Protein AF-A0A953IIU3-F1 (afdb_monomer_lite)

Structure (mmCIF, N/CA/C/O backbone):
data_AF-A0A953IIU3-F1
#
_entry.id   AF-A0A953IIU3-F1
#
loop_
_atom_site.group_PDB
_atom_site.id
_atom_site.type_symbol
_atom_site.label_atom_id
_atom_site.label_alt_id
_atom_site.label_comp_id
_atom_site.label_asym_id
_atom_site.label_entity_id
_atom_site.label_seq_id
_atom_site.pdbx_PDB_ins_code
_atom_site.Cartn_x
_atom_site.Cartn_y
_atom_site.Cartn_z
_atom_site.occupancy
_atom_site.B_iso_or_equiv
_atom_site.auth_seq_id
_atom_site.auth_comp_id
_atom_site.auth_asym_id
_atom_site.auth_atom_id
_atom_site.pdbx_PDB_model_num
ATOM 1 N N . MET A 1 1 ? 25.770 -4.740 -70.486 1.00 47.31 1 MET A N 1
ATOM 2 C CA . MET A 1 1 ? 26.476 -4.289 -69.262 1.00 47.31 1 MET A CA 1
ATOM 3 C C . MET A 1 1 ? 26.706 -2.783 -69.346 1.00 47.31 1 MET A C 1
ATOM 5 O O . MET A 1 1 ? 27.639 -2.341 -70.006 1.00 47.31 1 MET A O 1
ATOM 9 N N . ARG A 1 2 ? 25.801 -1.976 -68.772 1.00 55.00 2 ARG A N 1
ATOM 10 C CA . ARG A 1 2 ? 25.916 -0.507 -68.773 1.00 55.00 2 ARG A CA 1
ATOM 11 C C . ARG A 1 2 ? 27.152 -0.115 -67.959 1.00 55.00 2 ARG A C 1
ATOM 13 O O . ARG A 1 2 ? 27.185 -0.329 -66.751 1.00 55.00 2 ARG A O 1
ATOM 20 N N . ARG A 1 3 ? 28.176 0.434 -68.616 1.00 59.84 3 ARG A N 1
ATOM 21 C CA . ARG A 1 3 ? 29.340 1.007 -67.932 1.00 59.84 3 ARG A CA 1
ATOM 22 C C . ARG A 1 3 ? 28.854 2.236 -67.168 1.00 59.84 3 ARG A C 1
ATOM 24 O O . ARG A 1 3 ? 28.627 3.281 -67.766 1.00 59.84 3 ARG A O 1
ATOM 31 N N . LEU A 1 4 ? 28.639 2.096 -65.861 1.00 64.50 4 LEU A N 1
ATOM 32 C CA . LEU A 1 4 ? 28.396 3.250 -65.000 1.00 64.50 4 LEU A CA 1
ATOM 33 C C . LEU A 1 4 ? 29.574 4.214 -65.151 1.00 64.50 4 LEU A C 1
ATOM 35 O O . LEU A 1 4 ? 30.731 3.798 -65.021 1.00 64.50 4 LEU A O 1
ATOM 39 N N . GLY A 1 5 ? 29.270 5.480 -65.442 1.00 75.62 5 GLY A N 1
ATOM 40 C CA . GLY A 1 5 ? 30.269 6.542 -65.464 1.00 75.62 5 GLY A CA 1
ATOM 41 C C . GLY A 1 5 ? 31.000 6.610 -64.122 1.00 75.6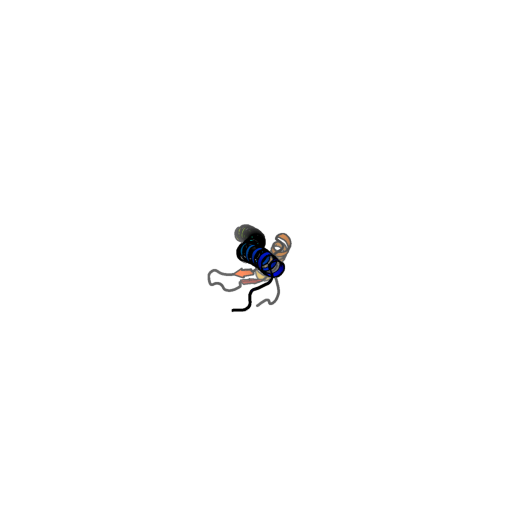2 5 GLY A C 1
ATOM 42 O O . GLY A 1 5 ? 30.423 6.293 -63.081 1.00 75.62 5 GLY A O 1
ATOM 43 N N . PHE A 1 6 ? 32.268 7.019 -64.141 1.00 76.81 6 PHE A N 1
ATOM 44 C CA . PHE A 1 6 ? 33.149 7.054 -62.966 1.00 76.81 6 PHE A CA 1
ATOM 45 C C . PHE A 1 6 ? 32.486 7.687 -61.725 1.00 76.81 6 PHE A C 1
ATOM 47 O O . PHE A 1 6 ? 32.530 7.118 -60.637 1.00 76.81 6 PHE A O 1
ATOM 54 N N . ARG A 1 7 ? 31.755 8.794 -61.919 1.00 81.19 7 ARG A N 1
ATOM 55 C CA . ARG A 1 7 ? 30.985 9.490 -60.871 1.00 81.19 7 ARG A CA 1
ATOM 56 C C . ARG A 1 7 ? 29.909 8.611 -60.221 1.00 81.19 7 ARG A C 1
ATOM 58 O O . ARG A 1 7 ? 29.766 8.619 -59.005 1.00 81.19 7 ARG A O 1
ATOM 65 N N . ALA A 1 8 ? 29.179 7.830 -61.017 1.00 84.94 8 ALA A N 1
ATOM 66 C CA . ALA A 1 8 ? 28.112 6.965 -60.522 1.00 84.94 8 ALA A CA 1
ATOM 67 C C . ALA A 1 8 ? 28.662 5.755 -59.752 1.00 84.94 8 ALA A C 1
ATOM 69 O O . ALA A 1 8 ? 28.055 5.323 -58.780 1.00 84.94 8 ALA A O 1
ATOM 70 N N . ARG A 1 9 ? 29.832 5.233 -60.142 1.00 85.19 9 ARG A N 1
ATOM 71 C CA . ARG A 1 9 ? 30.497 4.143 -59.411 1.00 85.19 9 ARG A CA 1
ATOM 72 C C . ARG A 1 9 ? 31.012 4.604 -58.043 1.00 85.19 9 ARG A C 1
ATOM 74 O O . ARG A 1 9 ? 30.875 3.866 -57.074 1.00 85.19 9 ARG A O 1
ATOM 81 N N . LEU A 1 10 ? 31.548 5.825 -57.970 1.00 88.25 10 LEU A N 1
ATOM 82 C CA . LEU A 1 10 ? 32.005 6.431 -56.716 1.00 88.25 10 LEU A CA 1
ATOM 83 C C . LEU A 1 10 ? 30.832 6.688 -55.753 1.00 88.25 10 LEU A C 1
ATOM 85 O O . LEU A 1 10 ? 30.895 6.301 -54.589 1.00 88.25 10 LEU A O 1
ATOM 89 N N . LEU A 1 11 ? 29.734 7.264 -56.261 1.00 92.50 11 LEU A N 1
ATOM 90 C CA . LEU A 1 11 ? 28.502 7.479 -55.493 1.00 92.50 11 LEU A CA 1
ATOM 91 C C . LEU A 1 11 ? 27.895 6.166 -54.988 1.00 92.50 11 LEU A C 1
ATOM 93 O O . LEU A 1 11 ? 27.507 6.087 -53.827 1.00 92.50 11 LEU A O 1
ATOM 97 N N . LEU A 1 12 ? 27.850 5.126 -55.828 1.00 91.38 12 LEU A N 1
ATOM 98 C CA . LEU A 1 12 ? 27.325 3.819 -55.432 1.00 91.38 12 LEU A CA 1
ATOM 99 C C . LEU A 1 12 ? 28.130 3.220 -54.269 1.00 91.38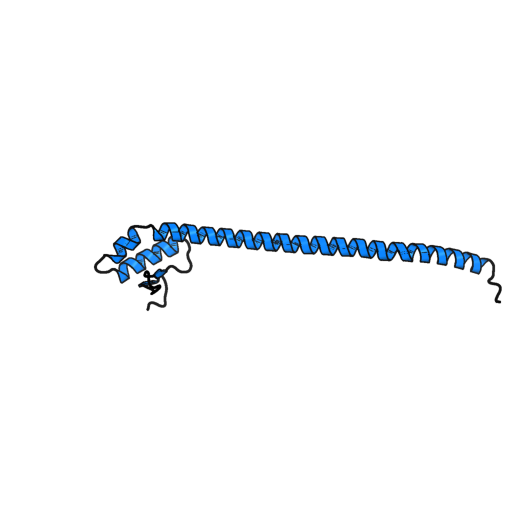 12 LEU A C 1
ATOM 101 O O . LEU A 1 12 ? 27.541 2.733 -53.310 1.00 91.38 12 LEU A O 1
ATOM 105 N N . GLY A 1 13 ? 29.464 3.294 -54.327 1.00 92.25 13 GLY A N 1
ATOM 106 C CA . GLY A 1 13 ? 30.326 2.814 -53.245 1.00 92.25 13 GLY A CA 1
ATOM 107 C C . GLY A 1 13 ? 30.069 3.544 -51.925 1.00 92.25 13 GLY A C 1
ATOM 108 O O . GLY A 1 13 ? 29.924 2.904 -50.887 1.00 92.25 13 GLY A O 1
ATOM 109 N N . PHE A 1 14 ? 29.933 4.872 -51.974 1.00 94.19 14 PHE A N 1
ATOM 110 C CA . PHE A 1 14 ? 29.622 5.678 -50.793 1.00 94.19 14 PHE A CA 1
ATOM 111 C C . PHE A 1 14 ? 28.259 5.322 -50.181 1.00 94.19 14 PHE A C 1
ATOM 113 O O . PHE A 1 14 ? 28.165 5.111 -48.973 1.00 94.19 14 PHE A O 1
ATOM 120 N N . VAL A 1 15 ? 27.218 5.188 -51.010 1.00 96.06 15 VAL A N 1
ATOM 121 C CA . VAL A 1 15 ? 25.871 4.805 -50.555 1.00 96.06 15 VAL A CA 1
ATOM 122 C C . VAL A 1 15 ? 25.874 3.419 -49.915 1.00 96.06 15 VAL A C 1
ATOM 124 O O . VAL A 1 15 ? 25.256 3.239 -48.871 1.00 96.06 15 VAL A O 1
ATOM 127 N N . VAL A 1 16 ? 26.601 2.453 -50.484 1.00 95.94 16 VAL A N 1
ATOM 128 C CA . VAL A 1 16 ? 26.707 1.101 -49.913 1.00 95.94 16 VAL A CA 1
ATOM 129 C C . VAL A 1 16 ? 27.326 1.137 -48.516 1.00 95.94 16 VAL A C 1
ATOM 131 O O . VAL A 1 16 ? 26.791 0.513 -47.603 1.00 95.94 16 VAL A O 1
ATOM 134 N N . VAL A 1 17 ? 28.407 1.896 -48.321 1.00 96.06 17 VAL A N 1
ATOM 135 C CA . VAL A 1 17 ? 29.034 2.047 -46.997 1.00 96.06 17 VAL A CA 1
ATOM 136 C C . VAL A 1 17 ? 28.067 2.693 -46.003 1.00 96.06 17 VAL A C 1
ATOM 138 O O . VAL A 1 17 ? 27.929 2.213 -44.880 1.00 96.06 17 VAL A O 1
ATOM 141 N N . LEU A 1 18 ? 27.342 3.731 -46.423 1.00 96.06 18 LEU A N 1
ATOM 142 C CA . LEU A 1 18 ? 26.319 4.380 -45.600 1.00 96.06 18 LEU A CA 1
ATOM 143 C C . LEU A 1 18 ? 25.199 3.417 -45.200 1.00 96.06 18 LEU A C 1
ATOM 145 O O . LEU A 1 18 ? 24.822 3.368 -44.032 1.00 96.06 18 LEU A O 1
ATOM 149 N N . CYS A 1 19 ? 24.701 2.621 -46.146 1.00 96.31 19 CYS A N 1
ATOM 150 C CA . CYS A 1 19 ? 23.693 1.603 -45.877 1.00 96.31 19 CYS A CA 1
ATOM 151 C C . CYS A 1 19 ? 24.207 0.535 -44.908 1.00 96.31 19 CYS A C 1
ATOM 153 O O . CYS A 1 19 ? 23.461 0.138 -44.019 1.00 96.31 19 CYS A O 1
ATOM 155 N N . LEU A 1 20 ? 25.465 0.100 -45.032 1.00 96.00 20 LEU A N 1
ATOM 156 C CA . LEU A 1 20 ? 26.062 -0.870 -44.108 1.00 96.00 20 LEU A CA 1
ATOM 157 C C . LEU A 1 20 ? 26.129 -0.322 -42.679 1.00 96.00 20 LEU A C 1
ATOM 159 O O . LEU A 1 20 ? 25.726 -1.007 -41.742 1.00 96.00 20 LEU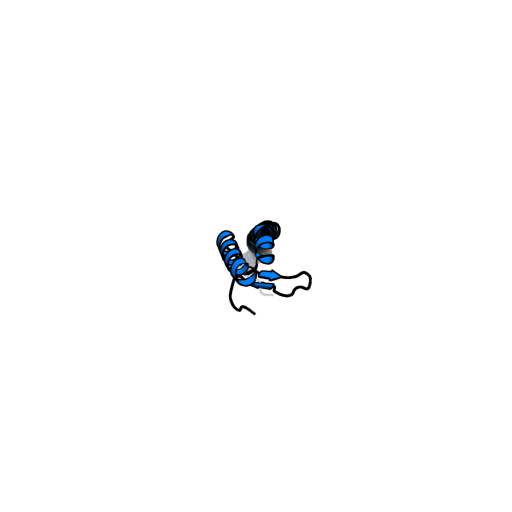 A O 1
ATOM 163 N N . ILE A 1 21 ? 26.571 0.927 -42.511 1.00 96.00 21 ILE A N 1
ATOM 164 C CA . ILE A 1 21 ? 26.634 1.573 -41.193 1.00 96.00 21 ILE A CA 1
ATOM 165 C C . ILE A 1 21 ? 25.224 1.760 -40.620 1.00 96.00 21 ILE A C 1
ATOM 167 O O . ILE A 1 21 ? 24.972 1.401 -39.469 1.00 96.00 21 ILE A O 1
ATOM 171 N N . ALA A 1 22 ? 24.284 2.269 -41.419 1.00 94.38 22 ALA A N 1
ATOM 172 C CA . ALA A 1 22 ? 22.904 2.490 -40.991 1.00 94.38 22 ALA A CA 1
ATOM 173 C C . ALA A 1 22 ? 22.196 1.178 -40.616 1.00 94.38 22 ALA A C 1
ATOM 175 O O . ALA A 1 22 ? 21.477 1.132 -39.618 1.00 94.38 22 ALA A O 1
ATOM 176 N N . SER A 1 23 ? 22.446 0.103 -41.368 1.00 94.88 23 SER A N 1
ATOM 177 C CA . SER A 1 23 ? 21.854 -1.215 -41.129 1.00 94.88 23 SER A CA 1
ATOM 178 C C . SER A 1 23 ? 22.236 -1.806 -39.776 1.00 94.88 23 SER A C 1
ATOM 180 O O . SER A 1 23 ? 21.489 -2.634 -39.269 1.00 94.88 23 SER A O 1
ATOM 182 N N . VAL A 1 24 ? 23.376 -1.421 -39.198 1.00 94.56 24 VAL A N 1
ATOM 183 C CA . VAL A 1 24 ? 23.800 -1.886 -37.869 1.00 94.56 24 VAL A CA 1
ATOM 184 C C . VAL A 1 24 ? 23.452 -0.854 -36.798 1.00 94.56 24 VAL A C 1
ATOM 186 O O . VAL A 1 24 ? 22.913 -1.204 -35.748 1.00 94.56 24 VAL A O 1
ATOM 189 N N . GLY A 1 25 ? 23.714 0.428 -37.063 1.00 94.06 25 GLY A N 1
ATOM 190 C CA . GLY A 1 25 ? 23.537 1.501 -36.085 1.00 94.06 25 GLY A CA 1
ATOM 191 C C . GLY A 1 25 ? 22.080 1.725 -35.682 1.00 94.06 25 GLY A C 1
ATOM 192 O O . GLY A 1 25 ? 21.785 1.830 -34.493 1.00 94.06 25 GLY A O 1
ATOM 193 N N . VAL A 1 26 ? 21.160 1.742 -36.652 1.00 93.75 26 VAL A N 1
ATOM 194 C CA . VAL A 1 26 ? 19.733 1.994 -36.398 1.00 93.75 26 VAL A CA 1
ATOM 195 C C . VAL A 1 26 ? 19.098 0.912 -35.516 1.00 93.75 26 VAL A C 1
ATOM 197 O O . VAL A 1 26 ? 18.555 1.274 -34.472 1.00 93.75 26 VAL A O 1
ATOM 200 N N . PRO A 1 27 ? 19.163 -0.394 -35.849 1.00 92.69 27 PRO A N 1
ATOM 201 C CA . PRO A 1 27 ? 18.532 -1.413 -35.013 1.00 92.69 27 PRO A CA 1
ATOM 202 C C . PRO A 1 27 ? 19.190 -1.528 -33.638 1.00 92.69 27 PRO A C 1
ATOM 204 O O . PRO A 1 27 ? 18.486 -1.733 -32.654 1.00 92.69 27 PRO A O 1
ATOM 207 N N . THR A 1 28 ? 20.510 -1.333 -33.544 1.00 90.94 28 THR A N 1
ATOM 208 C CA . THR A 1 28 ? 21.210 -1.347 -32.251 1.00 90.94 28 THR A CA 1
ATOM 209 C C . THR A 1 28 ? 20.725 -0.205 -31.362 1.00 90.94 28 THR A C 1
ATOM 211 O O . THR A 1 28 ? 20.326 -0.443 -30.225 1.00 90.94 28 THR A O 1
ATOM 214 N N . GLY A 1 29 ? 20.674 1.023 -31.889 1.00 88.56 29 GLY A N 1
ATOM 215 C CA . GLY A 1 29 ? 20.157 2.174 -31.148 1.00 88.56 29 GLY A CA 1
ATOM 216 C C . GLY A 1 29 ? 18.703 1.977 -30.713 1.00 88.56 29 GLY A C 1
ATOM 217 O O . GLY A 1 29 ? 18.369 2.205 -29.551 1.00 88.56 29 GLY A O 1
ATOM 218 N N . LEU A 1 30 ? 17.854 1.477 -31.616 1.00 88.38 30 LEU A N 1
ATOM 219 C CA . LEU A 1 30 ? 16.443 1.225 -31.321 1.00 88.38 30 LEU A CA 1
ATOM 220 C C . LEU A 1 30 ? 16.265 0.155 -30.233 1.00 88.38 30 LEU A C 1
ATOM 222 O O . LEU A 1 30 ? 15.458 0.333 -29.322 1.00 88.38 30 LEU A O 1
ATOM 226 N N . SER A 1 31 ? 17.048 -0.926 -30.296 1.00 85.69 31 SER A N 1
ATOM 227 C CA . SER A 1 31 ? 17.006 -2.011 -29.313 1.00 85.69 31 SER A CA 1
ATOM 228 C C . SER A 1 31 ? 17.418 -1.532 -27.921 1.00 85.69 31 SER A C 1
ATOM 230 O O . SER A 1 31 ? 16.724 -1.832 -26.955 1.00 85.69 31 SER A O 1
ATOM 232 N N . PHE A 1 32 ? 18.505 -0.760 -27.816 1.00 88.00 32 PHE A N 1
ATOM 233 C CA . PHE A 1 32 ? 18.999 -0.230 -26.538 1.00 88.00 32 PHE A CA 1
ATOM 234 C C . PHE A 1 32 ? 18.016 0.745 -25.882 1.00 88.00 32 PHE A C 1
ATOM 236 O O . PHE A 1 32 ? 17.815 0.713 -24.666 1.00 88.00 32 PHE A O 1
ATOM 243 N N . ILE A 1 33 ? 17.386 1.609 -26.680 1.00 87.31 33 ILE A N 1
ATOM 244 C CA . ILE A 1 33 ? 16.396 2.573 -26.184 1.00 87.31 33 ILE A CA 1
ATOM 245 C C . ILE A 1 33 ? 15.134 1.837 -25.732 1.00 87.31 33 ILE A C 1
ATOM 247 O O . ILE A 1 33 ? 14.611 2.112 -24.652 1.00 87.31 33 ILE A O 1
ATOM 251 N N . SER A 1 34 ? 14.667 0.868 -26.524 1.00 82.88 34 SER A N 1
ATOM 252 C CA . SER A 1 34 ? 13.452 0.116 -26.214 1.00 82.88 34 SER A CA 1
ATOM 253 C C . SER A 1 34 ? 13.587 -0.737 -24.954 1.00 82.88 34 SER A C 1
ATOM 255 O O . SER A 1 34 ? 12.627 -0.803 -24.187 1.00 82.88 34 SER A O 1
ATOM 257 N N . SER A 1 35 ? 14.729 -1.399 -24.734 1.00 82.88 35 SER A N 1
ATOM 258 C CA . SER A 1 35 ? 14.942 -2.196 -23.521 1.00 82.88 35 SER A CA 1
ATOM 259 C C . SER A 1 35 ? 15.019 -1.302 -22.288 1.00 82.88 35 SER A C 1
ATOM 261 O O . SER A 1 35 ? 14.295 -1.529 -21.329 1.00 82.88 35 SER A O 1
ATOM 263 N N . THR A 1 36 ? 15.796 -0.218 -22.359 1.00 87.75 36 THR A N 1
ATOM 264 C CA . THR A 1 36 ? 15.963 0.715 -21.234 1.00 87.75 36 THR A CA 1
ATOM 265 C C . THR A 1 36 ? 14.639 1.361 -20.828 1.00 87.75 36 THR A C 1
ATOM 267 O O . THR A 1 36 ? 14.325 1.42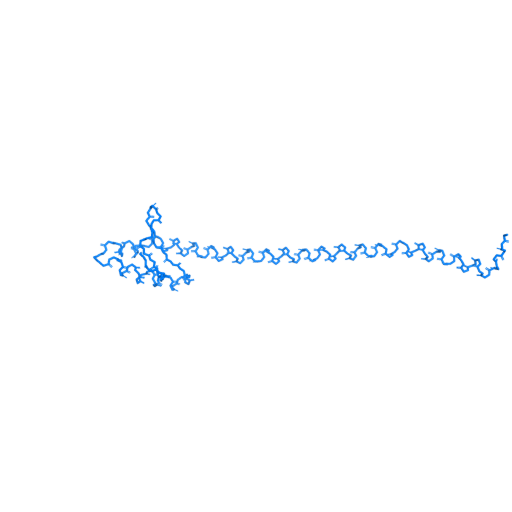7 -19.643 1.00 87.75 36 THR A O 1
ATOM 270 N N . LEU A 1 37 ? 13.833 1.810 -21.798 1.00 86.69 37 LEU A N 1
ATOM 271 C CA . LEU A 1 37 ? 12.518 2.396 -21.516 1.00 86.69 37 LEU A CA 1
ATOM 272 C C . LEU A 1 37 ? 11.563 1.386 -20.886 1.00 86.69 37 LEU A C 1
ATOM 274 O O . LEU A 1 37 ? 10.833 1.728 -19.957 1.00 86.69 37 LEU A O 1
ATOM 278 N N . ARG A 1 38 ? 11.560 0.147 -21.386 1.00 88.94 38 ARG A N 1
ATOM 279 C CA . ARG A 1 38 ? 10.723 -0.918 -20.837 1.00 88.94 38 ARG A CA 1
ATOM 280 C C . ARG A 1 38 ? 11.123 -1.249 -19.402 1.00 88.94 38 ARG A C 1
ATOM 282 O O . ARG A 1 38 ? 10.242 -1.362 -18.554 1.00 88.94 38 ARG A O 1
ATOM 289 N N . ASP A 1 39 ? 12.417 -1.392 -19.144 1.00 91.25 39 ASP A N 1
ATOM 290 C CA . ASP A 1 39 ? 12.935 -1.764 -17.828 1.00 91.25 39 ASP A CA 1
ATOM 291 C C . ASP A 1 39 ? 12.681 -0.652 -16.805 1.00 91.25 39 ASP A C 1
ATOM 293 O O . ASP A 1 39 ? 12.215 -0.924 -15.702 1.00 91.25 39 ASP A O 1
ATOM 297 N N . GLU A 1 40 ? 12.882 0.611 -17.189 1.00 93.12 40 GLU A N 1
ATOM 298 C CA . GLU A 1 40 ? 12.581 1.765 -16.336 1.00 93.12 40 GLU A CA 1
ATOM 299 C C . GLU A 1 40 ? 11.076 1.883 -16.042 1.00 93.12 40 GLU A C 1
ATOM 301 O O . GLU A 1 40 ? 10.681 2.111 -14.897 1.00 93.12 40 GLU A O 1
ATOM 306 N N . ALA A 1 41 ? 10.217 1.688 -17.049 1.00 93.44 41 ALA A N 1
ATOM 307 C CA . ALA A 1 41 ? 8.769 1.709 -16.857 1.00 93.44 41 ALA A CA 1
ATOM 308 C C . ALA A 1 41 ? 8.301 0.570 -15.939 1.00 93.44 41 ALA A C 1
ATOM 310 O O . ALA A 1 41 ? 7.508 0.804 -15.029 1.00 93.44 41 ALA A O 1
ATOM 311 N N . MET A 1 42 ? 8.820 -0.646 -16.139 1.00 93.25 42 MET A N 1
ATOM 312 C CA . MET A 1 42 ? 8.490 -1.795 -15.294 1.00 93.25 42 MET A CA 1
ATOM 313 C C . MET A 1 42 ? 8.952 -1.574 -13.853 1.00 93.25 42 MET A C 1
ATOM 315 O O . MET A 1 42 ? 8.191 -1.807 -12.918 1.00 93.25 42 MET A O 1
ATOM 319 N N . ARG A 1 43 ? 10.168 -1.052 -13.671 1.00 95.44 43 ARG A N 1
ATOM 320 C CA . ARG A 1 43 ? 10.723 -0.759 -12.349 1.00 95.44 43 ARG A CA 1
ATOM 321 C C . ARG A 1 43 ? 9.901 0.283 -11.596 1.00 95.44 43 ARG A C 1
ATOM 323 O O . ARG A 1 43 ? 9.698 0.140 -10.396 1.00 95.44 43 ARG A O 1
ATOM 330 N N . ARG A 1 44 ? 9.400 1.314 -12.283 1.00 95.56 44 ARG A N 1
ATOM 331 C CA . ARG A 1 44 ? 8.487 2.301 -11.680 1.00 95.56 44 ARG A CA 1
ATOM 332 C C . ARG A 1 44 ? 7.190 1.659 -11.210 1.00 95.56 44 ARG A C 1
ATOM 334 O O . ARG A 1 44 ? 6.792 1.886 -10.076 1.00 95.56 44 ARG A O 1
ATOM 341 N N . VAL A 1 45 ? 6.590 0.807 -12.039 1.00 96.44 45 VAL A N 1
ATOM 342 C CA . VAL A 1 45 ? 5.372 0.072 -11.669 1.00 96.44 45 VAL A CA 1
ATOM 343 C C . VAL A 1 45 ? 5.610 -0.825 -10.454 1.00 96.44 45 VAL A C 1
ATOM 345 O O . VAL A 1 45 ? 4.777 -0.866 -9.554 1.00 96.44 45 VAL A O 1
ATOM 348 N N . GLU A 1 46 ? 6.747 -1.518 -10.395 1.00 96.44 46 GLU A N 1
ATOM 349 C CA . GLU A 1 46 ? 7.108 -2.361 -9.253 1.00 96.44 46 GLU A CA 1
ATOM 350 C C . GLU A 1 46 ? 7.282 -1.544 -7.964 1.00 96.44 46 GLU A C 1
ATOM 352 O O . GLU A 1 46 ? 6.774 -1.937 -6.914 1.00 96.44 46 GLU A O 1
ATOM 357 N N . ILE A 1 47 ? 7.932 -0.379 -8.049 1.00 97.38 47 ILE A N 1
ATOM 358 C CA . ILE A 1 47 ? 8.076 0.550 -6.920 1.00 97.38 47 ILE A CA 1
ATOM 359 C C . ILE A 1 47 ? 6.705 1.050 -6.449 1.00 97.38 47 ILE A C 1
ATOM 361 O O . ILE A 1 47 ? 6.427 1.010 -5.250 1.00 97.38 47 ILE A O 1
ATOM 365 N N . ASP A 1 48 ? 5.841 1.476 -7.370 1.00 97.31 48 ASP A N 1
ATOM 366 C CA . ASP A 1 48 ? 4.516 2.008 -7.043 1.00 97.31 48 ASP A CA 1
ATOM 367 C C . ASP A 1 48 ? 3.618 0.933 -6.406 1.00 97.31 48 ASP A C 1
ATOM 369 O O . ASP A 1 48 ? 2.955 1.185 -5.398 1.00 97.31 48 ASP A O 1
ATOM 373 N N . LEU A 1 49 ? 3.640 -0.296 -6.937 1.00 97.62 49 LEU A N 1
ATOM 374 C CA . LEU A 1 49 ? 2.940 -1.444 -6.351 1.00 97.62 49 LEU A CA 1
ATOM 375 C C . LEU A 1 49 ? 3.489 -1.800 -4.968 1.00 97.62 49 LEU A C 1
ATOM 377 O O . LEU A 1 49 ? 2.712 -2.081 -4.056 1.00 97.62 49 LEU A O 1
ATOM 381 N N . GLY A 1 50 ? 4.812 -1.775 -4.801 1.00 97.75 50 GLY A N 1
ATOM 382 C CA . GLY A 1 50 ? 5.458 -2.011 -3.514 1.00 97.75 50 GLY A CA 1
ATOM 383 C C . GLY A 1 50 ? 5.048 -0.973 -2.470 1.00 97.75 50 GLY A C 1
ATOM 384 O O . GLY A 1 50 ? 4.707 -1.333 -1.344 1.00 97.75 50 GLY A O 1
ATOM 385 N N . ALA A 1 51 ? 5.002 0.304 -2.852 1.00 97.38 51 ALA A N 1
ATOM 386 C CA . ALA A 1 51 ? 4.547 1.384 -1.984 1.00 97.38 51 ALA A CA 1
ATOM 387 C C . ALA A 1 51 ? 3.064 1.234 -1.606 1.00 97.38 51 ALA A C 1
ATOM 389 O O . ALA A 1 51 ? 2.711 1.386 -0.435 1.00 97.38 51 ALA A O 1
ATOM 390 N N . ALA A 1 52 ? 2.204 0.881 -2.566 1.00 97.75 52 ALA A N 1
ATOM 391 C CA . ALA A 1 52 ? 0.789 0.624 -2.311 1.00 97.75 52 ALA A CA 1
ATOM 392 C C . ALA A 1 52 ? 0.586 -0.545 -1.332 1.00 97.75 52 ALA A C 1
ATOM 394 O O . ALA A 1 52 ? -0.201 -0.433 -0.391 1.00 97.75 52 ALA A O 1
ATOM 395 N N . TRP A 1 53 ? 1.333 -1.640 -1.507 1.00 97.94 53 TRP A N 1
ATOM 396 C CA . TRP A 1 53 ? 1.297 -2.779 -0.590 1.00 97.94 53 TRP A CA 1
ATOM 397 C C . TRP A 1 53 ? 1.800 -2.429 0.806 1.00 97.94 53 TRP A C 1
ATOM 399 O O . TRP A 1 53 ? 1.174 -2.826 1.785 1.00 97.94 53 TRP A O 1
ATOM 409 N N . ALA A 1 54 ? 2.884 -1.662 0.914 1.00 97.81 54 ALA A N 1
ATOM 410 C CA . ALA A 1 54 ? 3.403 -1.223 2.205 1.00 97.81 54 ALA A CA 1
ATOM 411 C C . ALA A 1 54 ? 2.388 -0.350 2.961 1.00 97.81 54 ALA A C 1
ATOM 413 O O . ALA A 1 54 ? 2.179 -0.547 4.157 1.00 97.81 54 ALA A O 1
ATOM 414 N N . ALA A 1 55 ? 1.716 0.574 2.266 1.00 97.81 55 ALA A N 1
ATOM 415 C CA . ALA A 1 55 ? 0.669 1.404 2.858 1.00 97.81 55 ALA A CA 1
ATOM 416 C C . ALA A 1 55 ? -0.538 0.568 3.318 1.00 97.81 55 ALA A C 1
ATOM 418 O O . ALA A 1 55 ? -1.047 0.770 4.420 1.00 97.81 55 ALA A O 1
ATOM 419 N N . PHE A 1 56 ? -0.967 -0.398 2.500 1.00 97.38 56 PHE A N 1
ATOM 420 C CA . PHE A 1 56 ? -2.037 -1.325 2.865 1.00 97.38 56 PHE A CA 1
ATOM 421 C C . PHE A 1 56 ? -1.680 -2.152 4.105 1.00 97.38 56 PHE A C 1
ATOM 423 O O . PHE A 1 56 ? -2.484 -2.269 5.027 1.00 97.38 56 PHE A O 1
ATOM 430 N N . GLU A 1 57 ? -0.475 -2.716 4.138 1.00 97.81 57 GLU A N 1
ATOM 431 C CA . GLU A 1 57 ? -0.039 -3.594 5.220 1.00 97.81 57 GLU A CA 1
ATOM 432 C C . GLU A 1 57 ? 0.106 -2.832 6.542 1.00 97.81 57 GLU A C 1
ATOM 434 O O . GLU A 1 57 ? -0.331 -3.324 7.582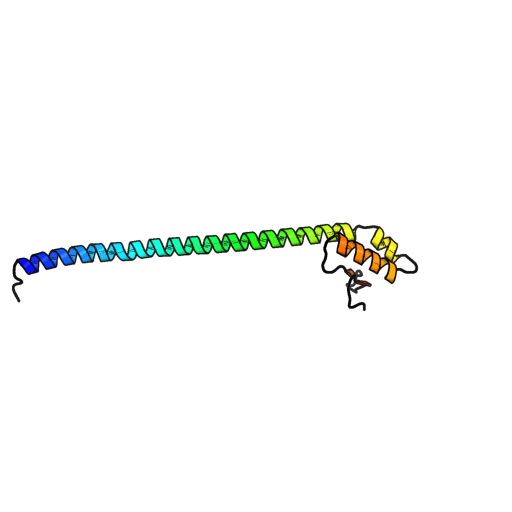 1.00 97.81 57 GLU A O 1
ATOM 439 N N . ALA A 1 58 ? 0.619 -1.598 6.490 1.00 96.88 58 ALA A N 1
ATOM 440 C CA . ALA A 1 58 ? 0.689 -0.713 7.648 1.00 96.88 58 ALA A CA 1
ATOM 441 C C . ALA A 1 58 ? -0.704 -0.412 8.225 1.00 96.88 58 ALA A C 1
ATOM 443 O O . ALA A 1 58 ? -0.904 -0.469 9.440 1.00 96.88 58 ALA A O 1
ATOM 444 N N . GLU A 1 59 ? -1.688 -0.140 7.365 1.00 95.00 59 GLU A N 1
ATOM 445 C CA . GLU A 1 59 ? -3.060 0.111 7.809 1.00 95.00 59 GLU A CA 1
ATOM 446 C C . GLU A 1 59 ? -3.717 -1.156 8.372 1.00 95.00 59 GLU A C 1
ATOM 448 O O . GLU A 1 59 ? -4.383 -1.120 9.411 1.00 95.00 59 GLU A O 1
ATOM 453 N N . ARG A 1 60 ? -3.469 -2.311 7.746 1.00 96.38 60 ARG A N 1
ATOM 454 C CA . ARG A 1 60 ? -3.926 -3.611 8.244 1.00 96.38 60 ARG A CA 1
ATOM 455 C C . ARG A 1 60 ? -3.373 -3.897 9.641 1.00 96.38 60 ARG A C 1
ATOM 457 O O . ARG A 1 60 ? -4.126 -4.304 10.527 1.00 96.38 60 ARG A O 1
ATOM 464 N N . GLU A 1 61 ? -2.080 -3.670 9.851 1.00 96.75 61 GLU A N 1
ATOM 465 C CA . GLU A 1 61 ? -1.416 -3.865 11.142 1.00 96.75 61 GLU A CA 1
ATOM 466 C C . GLU A 1 61 ? -1.937 -2.888 12.206 1.00 96.75 61 GLU A C 1
ATOM 468 O O . GLU A 1 61 ? -2.186 -3.292 13.348 1.00 96.75 61 GLU A O 1
ATOM 473 N N . ARG A 1 62 ? -2.198 -1.627 11.831 1.00 94.88 62 ARG A N 1
ATOM 474 C CA . ARG A 1 62 ? -2.828 -0.625 12.705 1.00 94.88 62 ARG A CA 1
ATOM 475 C C . ARG A 1 62 ? -4.188 -1.105 13.207 1.00 94.88 62 ARG A C 1
ATOM 477 O O . ARG A 1 62 ? -4.430 -1.118 14.417 1.00 94.88 62 ARG A O 1
ATOM 484 N N . VAL A 1 63 ? -5.059 -1.543 12.294 1.00 94.94 63 VAL A N 1
ATOM 485 C CA . VAL A 1 63 ? -6.397 -2.053 12.632 1.00 94.94 63 VAL A CA 1
ATOM 486 C C . VAL A 1 63 ? -6.303 -3.318 13.484 1.00 94.94 63 VAL A C 1
ATOM 488 O O . VAL A 1 63 ? -7.014 -3.436 14.483 1.00 94.94 63 VAL A O 1
ATOM 491 N N . GLN A 1 64 ? -5.405 -4.247 13.148 1.00 94.81 64 GLN A N 1
ATOM 492 C CA . GLN A 1 64 ? -5.208 -5.479 13.914 1.00 94.81 64 GLN A CA 1
ATOM 493 C C . GLN A 1 64 ? -4.723 -5.198 15.342 1.00 94.81 64 GLN A C 1
ATOM 495 O O . GLN A 1 64 ? -5.210 -5.808 16.296 1.00 94.81 64 GLN A O 1
ATOM 500 N N . THR A 1 65 ? -3.808 -4.244 15.504 1.00 93.25 65 THR A N 1
ATOM 501 C CA . THR A 1 65 ? -3.305 -3.817 16.814 1.00 93.25 65 THR A CA 1
ATOM 502 C C . THR A 1 65 ? -4.416 -3.180 17.642 1.00 93.25 65 THR A C 1
ATOM 504 O O . THR A 1 65 ? -4.619 -3.560 18.797 1.00 93.25 65 THR A O 1
ATOM 507 N N . ALA A 1 66 ? -5.194 -2.270 17.048 1.00 91.06 66 ALA A N 1
ATOM 508 C CA . ALA A 1 66 ? -6.345 -1.662 17.707 1.00 91.06 66 ALA A CA 1
ATOM 509 C C . ALA A 1 66 ? -7.375 -2.716 18.143 1.00 91.06 66 ALA A C 1
ATOM 511 O O . ALA A 1 66 ? -7.822 -2.709 19.289 1.00 91.06 66 ALA A O 1
ATOM 512 N N . LEU A 1 67 ? -7.704 -3.666 17.263 1.00 91.56 67 LEU A N 1
ATOM 513 C CA . LEU A 1 67 ? -8.630 -4.750 17.574 1.00 91.56 67 LEU A CA 1
ATOM 514 C C . LEU A 1 67 ? -8.100 -5.651 18.696 1.00 91.56 67 LEU A C 1
ATOM 516 O O . LEU A 1 67 ? -8.864 -6.023 19.584 1.00 91.56 67 LEU A O 1
ATOM 520 N N . SER A 1 68 ? -6.802 -5.966 18.695 1.00 90.69 68 SER A N 1
ATOM 521 C CA . SER A 1 68 ? -6.167 -6.756 19.755 1.00 90.69 68 SER A CA 1
ATOM 522 C C . SER A 1 68 ? -6.301 -6.070 21.118 1.00 90.69 68 SER A C 1
ATOM 524 O O . SER A 1 68 ? -6.755 -6.700 22.075 1.00 90.69 68 SER A O 1
ATOM 526 N N . LEU A 1 69 ? -6.020 -4.765 21.192 1.00 88.12 69 LEU A N 1
ATOM 527 C CA . LEU A 1 69 ? -6.187 -3.970 22.415 1.00 88.12 69 LEU A CA 1
ATOM 528 C C . LEU A 1 69 ? -7.646 -3.930 22.883 1.00 88.12 69 LEU A C 1
ATOM 530 O O . LEU A 1 69 ? -7.924 -4.100 24.069 1.00 88.12 69 LEU A O 1
ATOM 534 N N . VAL A 1 70 ? -8.584 -3.751 21.950 1.00 87.56 70 VAL A N 1
ATOM 535 C CA . VAL A 1 70 ? -10.022 -3.744 22.242 1.00 87.56 70 VAL A CA 1
ATOM 536 C C . VAL A 1 70 ? -10.492 -5.105 22.762 1.00 87.56 70 VAL A C 1
ATOM 538 O O . VAL A 1 70 ? -11.227 -5.161 23.744 1.00 87.56 70 VAL A O 1
ATOM 541 N N . SER A 1 71 ? -10.044 -6.204 22.149 1.00 85.62 71 SER A N 1
ATOM 542 C CA . SER A 1 71 ? -10.455 -7.566 22.517 1.00 85.62 71 SER A CA 1
ATOM 543 C C . SER A 1 71 ? -9.993 -7.993 23.916 1.00 85.62 71 SER A C 1
ATOM 545 O O . SER A 1 71 ? -10.654 -8.800 24.567 1.00 85.62 71 SER A O 1
ATOM 547 N N . GLN A 1 72 ? -8.882 -7.429 24.393 1.00 84.38 72 GLN A N 1
ATOM 548 C CA . GLN A 1 72 ? -8.334 -7.677 25.729 1.00 84.38 72 GLN A CA 1
ATOM 549 C C . GLN A 1 72 ? -8.967 -6.789 26.811 1.00 84.38 72 GLN A C 1
ATOM 551 O O . GLN A 1 72 ? -8.717 -6.985 27.999 1.00 84.38 72 GLN A O 1
ATOM 556 N N . GLY A 1 73 ? -9.780 -5.805 26.423 1.00 78.38 73 GLY A N 1
ATOM 557 C CA . GLY A 1 73 ? -10.369 -4.851 27.348 1.00 78.38 73 GLY A CA 1
ATOM 558 C C . GLY A 1 73 ? -11.448 -5.459 28.250 1.00 78.38 73 GLY A C 1
ATOM 559 O O . GLY A 1 73 ? -12.540 -5.793 27.792 1.00 78.38 73 GLY A O 1
ATOM 560 N N . GLU A 1 74 ? -11.196 -5.433 29.562 1.00 75.25 74 GLU A N 1
ATOM 561 C CA . GLU A 1 74 ? -12.208 -5.508 30.633 1.00 75.25 74 GLU A CA 1
ATOM 562 C C . GLU A 1 74 ? -13.518 -4.741 30.344 1.00 75.25 74 GLU A C 1
ATOM 564 O O . GLU A 1 74 ? -14.585 -5.310 30.568 1.00 75.25 74 GLU A O 1
ATOM 569 N N . PRO A 1 75 ? -13.520 -3.506 29.790 1.00 73.06 75 PRO A N 1
ATOM 570 C CA . PRO A 1 75 ? -14.765 -2.768 29.551 1.00 73.06 75 PRO A CA 1
ATOM 571 C C . PRO A 1 75 ? -15.774 -3.457 28.622 1.00 73.06 75 PRO A C 1
ATOM 573 O O . PRO A 1 75 ? -16.963 -3.173 28.747 1.00 73.06 75 PRO A O 1
ATOM 576 N N . ILE A 1 76 ? -15.348 -4.337 27.707 1.00 80.06 76 ILE A N 1
ATOM 577 C CA . ILE A 1 76 ? -16.288 -5.120 26.886 1.00 80.06 76 ILE A CA 1
ATOM 578 C C . ILE A 1 76 ? -16.886 -6.266 27.704 1.00 80.06 76 ILE A C 1
ATOM 580 O O . ILE A 1 76 ? -18.085 -6.513 27.606 1.00 80.06 76 ILE A O 1
ATOM 584 N N . ARG A 1 77 ? -16.081 -6.933 28.539 1.00 79.19 77 ARG A N 1
ATOM 585 C CA . ARG A 1 77 ? -16.551 -8.008 29.426 1.00 79.19 77 ARG A CA 1
ATOM 586 C C . ARG A 1 77 ? -17.538 -7.482 30.464 1.00 79.19 77 ARG A C 1
ATOM 588 O O . ARG A 1 77 ? -18.645 -7.993 30.558 1.00 79.19 77 ARG A O 1
ATOM 595 N N . ALA A 1 78 ? -17.197 -6.384 31.133 1.00 78.06 78 ALA A N 1
ATOM 596 C CA . ALA A 1 78 ? -18.078 -5.741 32.103 1.00 78.06 78 ALA A CA 1
ATOM 597 C C . ALA A 1 78 ? -19.412 -5.275 31.486 1.00 78.06 78 ALA A C 1
ATOM 599 O O . ALA A 1 78 ? -20.449 -5.337 32.141 1.00 78.06 78 ALA A O 1
ATOM 600 N N . ALA A 1 79 ? -19.404 -4.832 30.222 1.00 79.75 79 ALA A N 1
ATOM 601 C CA . ALA A 1 79 ? -20.625 -4.455 29.512 1.00 79.75 79 ALA A CA 1
ATOM 602 C C . ALA A 1 79 ? -21.489 -5.664 29.111 1.00 79.75 79 ALA A C 1
ATOM 604 O O . ALA A 1 79 ? -22.686 -5.497 28.917 1.00 79.75 79 ALA A O 1
ATOM 605 N N . LEU A 1 80 ? -20.919 -6.868 28.993 1.00 80.12 80 LEU A N 1
ATOM 606 C CA . LEU A 1 80 ? -21.673 -8.094 28.704 1.00 80.12 80 LEU A CA 1
ATOM 607 C C . LEU A 1 80 ? -22.391 -8.653 29.943 1.00 80.12 80 LEU A C 1
ATOM 609 O O . LEU A 1 80 ? -23.467 -9.228 29.797 1.00 80.12 80 LEU A O 1
ATOM 613 N N . ASP A 1 81 ? -21.834 -8.448 31.139 1.00 81.12 81 ASP A N 1
ATOM 614 C CA . ASP A 1 81 ? -22.367 -8.992 32.401 1.00 81.12 81 ASP A CA 1
ATOM 615 C C . ASP A 1 81 ? -23.420 -8.083 33.077 1.00 81.12 81 ASP A C 1
ATOM 617 O O . ASP A 1 81 ? -24.020 -8.448 34.091 1.00 81.12 81 ASP A O 1
ATOM 621 N N . GLY A 1 82 ? -23.653 -6.882 32.539 1.00 77.44 82 GLY A N 1
ATOM 622 C CA . GLY A 1 82 ? -24.569 -5.892 33.107 1.00 77.44 82 GLY A CA 1
ATOM 623 C C . GLY A 1 82 ? -26.058 -6.140 32.793 1.00 77.44 82 GLY A C 1
ATOM 624 O O . GLY A 1 82 ? -26.400 -6.721 31.764 1.00 77.44 82 GLY A O 1
ATOM 625 N N . PRO A 1 83 ? -26.990 -5.622 33.619 1.00 67.44 83 PRO A N 1
ATOM 626 C CA . PRO A 1 83 ? -28.436 -5.775 33.405 1.00 67.44 83 PRO A CA 1
ATOM 627 C C . PRO A 1 83 ? -28.960 -5.100 32.119 1.00 67.44 83 PRO A C 1
ATOM 629 O O . PRO A 1 83 ? -30.007 -5.497 31.616 1.00 67.44 83 PRO A O 1
ATOM 632 N N . ASN A 1 84 ? -28.223 -4.127 31.562 1.00 76.69 84 ASN A N 1
ATOM 633 C CA . ASN A 1 84 ? -28.516 -3.433 30.297 1.00 76.69 84 ASN A CA 1
ATOM 634 C C . ASN A 1 84 ? -27.474 -3.738 29.202 1.00 76.69 84 ASN A C 1
ATOM 636 O O . ASN A 1 84 ? -27.159 -2.875 28.377 1.00 76.69 84 ASN A O 1
ATOM 640 N N . ALA A 1 85 ? -26.951 -4.970 29.178 1.00 74.69 85 ALA A N 1
ATOM 641 C CA . ALA A 1 85 ? -25.789 -5.355 28.377 1.00 74.69 85 ALA A CA 1
ATOM 642 C C . ALA A 1 85 ? -25.813 -4.880 26.912 1.00 74.69 85 ALA A C 1
ATOM 644 O O . ALA A 1 85 ? -24.806 -4.407 26.399 1.00 74.69 85 ALA A O 1
ATOM 645 N N . GLY A 1 86 ? -26.960 -4.932 26.226 1.00 78.75 86 GLY A N 1
ATOM 646 C CA . GLY A 1 86 ? -27.052 -4.514 24.820 1.00 78.75 86 GLY A CA 1
ATOM 647 C C . GLY A 1 86 ? -26.840 -3.010 24.583 1.00 78.75 86 GLY A C 1
ATOM 648 O O . GLY A 1 86 ? -26.164 -2.621 23.627 1.00 78.75 86 GLY A O 1
ATOM 649 N N . ALA A 1 87 ? -27.401 -2.150 25.441 1.00 80.88 87 ALA A N 1
ATOM 650 C CA . ALA A 1 87 ? -27.301 -0.697 25.286 1.00 80.88 87 ALA A CA 1
ATOM 651 C C . ALA A 1 87 ? -25.912 -0.184 25.694 1.00 80.88 87 ALA A C 1
ATOM 653 O O . ALA A 1 87 ? -25.301 0.579 24.939 1.00 80.88 87 ALA A O 1
ATOM 654 N N . ASP A 1 88 ? -25.395 -0.678 26.822 1.00 83.44 88 ASP A N 1
ATOM 655 C CA . ASP A 1 88 ? -24.088 -0.295 27.364 1.00 83.44 88 ASP A CA 1
ATOM 656 C C . ASP A 1 88 ? -22.949 -0.775 26.455 1.00 83.44 88 ASP A C 1
ATOM 658 O O . ASP A 1 88 ? -22.007 -0.027 26.172 1.00 83.44 88 ASP A O 1
ATOM 662 N N . LEU A 1 89 ? -23.059 -1.999 25.922 1.00 85.88 89 LEU A N 1
ATOM 663 C CA . LEU A 1 89 ? -22.102 -2.533 24.957 1.00 85.88 89 LEU A CA 1
ATOM 664 C C . LEU A 1 89 ? -22.107 -1.720 23.663 1.00 85.88 89 LEU A C 1
ATOM 666 O O . LEU A 1 89 ? -21.043 -1.439 23.117 1.00 85.88 89 LEU A O 1
ATOM 670 N N . ARG A 1 90 ? -23.277 -1.296 23.173 1.00 85.81 90 ARG A N 1
ATOM 671 C CA . ARG A 1 90 ? -23.366 -0.468 21.963 1.00 85.81 90 ARG A CA 1
ATOM 672 C C . ARG A 1 90 ? -22.646 0.867 22.135 1.00 85.81 90 ARG A C 1
ATOM 674 O O . ARG A 1 90 ? -21.850 1.222 21.269 1.00 85.81 90 ARG A O 1
ATOM 681 N N . GLU A 1 91 ? -22.896 1.577 23.232 1.00 87.44 91 GLU A N 1
ATOM 682 C CA . GLU A 1 91 ? -22.241 2.860 23.513 1.00 87.44 91 GLU A CA 1
ATOM 683 C C . GLU A 1 91 ? -20.721 2.686 23.653 1.00 87.44 91 GLU A C 1
ATOM 685 O O . GLU A 1 91 ? -19.945 3.423 23.043 1.00 87.44 91 GLU A O 1
ATOM 690 N N . ARG A 1 92 ? -20.272 1.648 24.373 1.00 86.75 92 ARG A N 1
ATOM 691 C CA . ARG A 1 92 ? -18.840 1.318 24.480 1.00 86.75 92 ARG A CA 1
ATOM 692 C C . ARG A 1 92 ? -18.209 1.037 23.120 1.00 86.75 92 ARG A C 1
ATOM 694 O O . ARG A 1 92 ? -17.122 1.540 22.838 1.00 86.75 92 ARG A O 1
ATOM 701 N N . LEU A 1 93 ? -18.874 0.248 22.278 1.00 88.88 93 LEU A N 1
ATOM 702 C CA . LEU A 1 93 ? -18.384 -0.071 20.939 1.00 88.88 93 LEU A CA 1
ATOM 703 C C . LEU A 1 93 ? -18.343 1.163 20.040 1.00 88.88 93 LEU A C 1
ATOM 705 O O . LEU A 1 93 ? -17.437 1.272 19.220 1.00 88.88 93 LEU A O 1
ATOM 709 N N . GLU A 1 94 ? -19.274 2.102 20.192 1.00 89.38 94 GLU A N 1
ATOM 710 C CA . GLU A 1 94 ? -19.249 3.369 19.465 1.00 89.38 94 GLU A CA 1
ATOM 711 C C . GLU A 1 94 ? -18.061 4.243 19.887 1.00 89.38 94 GLU A C 1
ATOM 713 O O . GLU A 1 94 ? -17.322 4.724 19.025 1.00 89.38 94 GLU A O 1
ATOM 718 N N . VAL A 1 95 ? -17.806 4.365 21.193 1.00 89.75 95 VAL A N 1
ATOM 719 C CA . VAL A 1 95 ? -16.643 5.095 21.723 1.00 89.75 95 VAL A CA 1
ATOM 720 C C . VAL A 1 95 ? -15.331 4.473 21.244 1.00 89.75 95 VAL A C 1
ATOM 722 O O . VAL A 1 95 ? -14.439 5.194 20.801 1.00 89.75 95 VAL A O 1
ATOM 725 N N . LEU A 1 96 ? -15.200 3.145 21.301 1.00 89.19 96 LEU A N 1
ATOM 726 C CA . LEU A 1 96 ? -13.994 2.444 20.849 1.00 89.19 96 LEU A CA 1
ATOM 727 C C . LEU A 1 96 ? -13.804 2.555 19.335 1.00 89.19 96 LEU A C 1
ATOM 729 O O . LEU A 1 96 ? -12.687 2.782 18.875 1.00 89.19 96 LEU A O 1
ATOM 733 N N . ARG A 1 97 ? -14.891 2.466 18.563 1.00 90.25 97 ARG A N 1
ATOM 734 C CA . ARG A 1 97 ? -14.866 2.664 17.113 1.00 90.25 97 ARG A CA 1
ATOM 735 C C . ARG A 1 97 ? -14.357 4.059 16.754 1.00 90.25 97 ARG A C 1
ATOM 737 O O . ARG A 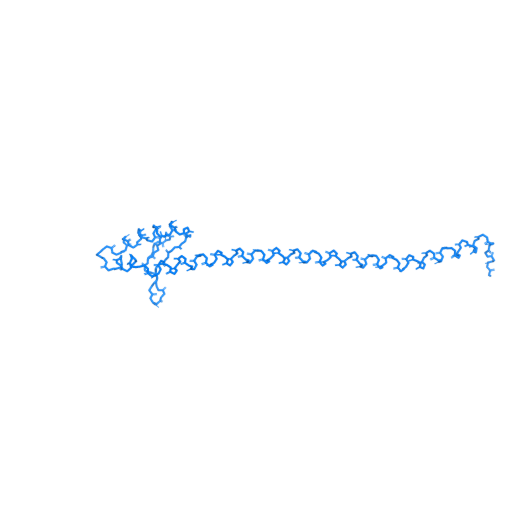1 97 ? -13.477 4.174 15.911 1.00 90.25 97 ARG A O 1
ATOM 744 N N . LEU A 1 98 ? -14.886 5.102 17.397 1.00 90.75 98 LEU A N 1
ATOM 745 C CA . LEU A 1 98 ? -14.464 6.485 17.156 1.00 90.75 98 LEU A CA 1
ATOM 746 C C . LEU A 1 98 ? -13.027 6.733 17.627 1.00 90.75 98 LEU A C 1
ATOM 748 O O . LEU A 1 98 ? -12.260 7.371 16.918 1.00 90.75 98 LEU A O 1
ATOM 752 N N . ARG A 1 99 ? -12.641 6.191 18.789 1.00 90.31 99 ARG A N 1
ATOM 753 C CA . ARG A 1 99 ? -11.289 6.342 19.349 1.00 90.31 99 ARG A CA 1
ATOM 754 C C . ARG A 1 99 ? -10.205 5.724 18.466 1.00 90.31 99 ARG A C 1
ATOM 756 O O . ARG A 1 99 ? -9.113 6.271 18.395 1.00 90.31 99 ARG A O 1
ATOM 763 N N . HIS A 1 100 ? -10.485 4.576 17.855 1.00 88.75 100 HIS A N 1
ATOM 764 C CA . HIS A 1 100 ? -9.529 3.859 17.006 1.00 88.75 100 HIS A CA 1
ATOM 765 C C . HIS A 1 100 ? -9.729 4.129 15.507 1.00 88.75 100 HIS A C 1
ATOM 767 O O . HIS A 1 100 ? -9.054 3.508 14.686 1.00 88.75 100 HIS A O 1
ATOM 773 N N . GLU A 1 101 ? -10.632 5.054 15.158 1.00 90.31 101 GLU A N 1
ATOM 774 C CA . GLU A 1 101 ? -10.955 5.428 13.775 1.00 90.31 101 GLU A CA 1
ATOM 775 C C . GLU A 1 101 ? -11.321 4.210 12.916 1.00 90.31 101 GLU A C 1
ATOM 777 O O . GLU A 1 101 ? -10.835 4.027 11.803 1.00 90.31 101 GLU A O 1
ATOM 782 N N . LEU A 1 102 ? -12.153 3.332 13.474 1.00 90.25 102 LEU A N 1
ATOM 783 C CA . LEU A 1 102 ? -12.634 2.138 12.790 1.00 90.25 102 LEU A CA 1
ATOM 784 C C . LEU A 1 102 ? -13.936 2.450 12.042 1.00 90.25 102 LEU A C 1
ATOM 786 O O . LEU A 1 102 ? -14.840 3.118 12.559 1.00 90.25 102 LEU A O 1
ATOM 790 N N . ASP A 1 103 ? -14.090 1.898 10.843 1.00 89.62 103 ASP A N 1
ATOM 791 C CA . ASP A 1 103 ? -15.341 2.031 10.087 1.00 89.62 103 ASP A CA 1
ATOM 792 C C . ASP A 1 103 ? -16.480 1.261 10.751 1.00 89.62 103 ASP A C 1
ATOM 794 O O . ASP A 1 103 ? -17.612 1.743 10.883 1.00 89.62 103 ASP A O 1
ATOM 798 N N . ILE A 1 104 ? -16.154 0.048 11.193 1.00 90.00 104 ILE A N 1
ATOM 799 C CA . ILE A 1 104 ? -17.064 -0.887 11.834 1.00 90.00 104 ILE A CA 1
ATOM 800 C C . ILE A 1 104 ? -16.352 -1.596 12.981 1.00 90.00 104 ILE A C 1
ATOM 802 O O . ILE A 1 104 ? -15.180 -1.950 12.900 1.00 90.00 104 ILE A O 1
ATOM 806 N N . LEU A 1 105 ? -17.099 -1.841 14.049 1.00 90.38 105 LEU A N 1
ATOM 807 C CA . LEU A 1 105 ? -16.672 -2.679 15.162 1.00 90.38 105 LEU A CA 1
ATOM 808 C C . LEU A 1 105 ? -17.851 -3.546 15.598 1.00 90.38 105 LEU A C 1
ATOM 810 O O . LEU A 1 105 ? -18.957 -3.033 15.808 1.00 90.38 105 LEU A O 1
ATOM 814 N N . THR A 1 106 ? -17.621 -4.853 15.682 1.00 90.50 106 THR A N 1
ATOM 815 C CA . THR A 1 106 ? -18.655 -5.855 15.957 1.00 90.50 106 THR A CA 1
ATOM 816 C C . THR A 1 106 ? -18.134 -6.861 16.965 1.00 90.50 106 THR A C 1
ATOM 818 O O . THR A 1 106 ? -17.011 -7.339 16.833 1.00 90.50 106 THR A O 1
ATOM 821 N N . VAL A 1 107 ? -18.970 -7.200 17.942 1.00 89.56 107 VAL A N 1
ATOM 822 C CA . VAL A 1 107 ? -18.712 -8.287 18.885 1.00 89.56 107 VAL A CA 1
ATOM 823 C C . VAL A 1 107 ? -19.457 -9.523 18.406 1.00 89.56 107 VAL A C 1
ATOM 825 O O . VAL A 1 107 ? -20.649 -9.458 18.085 1.00 89.56 107 VAL A O 1
ATOM 828 N N . VAL A 1 108 ? -18.743 -10.641 18.349 1.00 89.81 108 VAL A N 1
ATOM 829 C CA . VAL A 1 108 ? -19.268 -11.950 17.954 1.00 89.81 108 VAL A CA 1
ATOM 830 C C . VAL A 1 108 ? -19.055 -12.956 19.077 1.00 89.81 108 VAL A C 1
ATOM 832 O O . VAL A 1 108 ? -18.121 -12.821 19.866 1.00 89.81 108 VAL A O 1
ATOM 835 N N . ASP A 1 109 ? -19.927 -13.955 19.153 1.00 86.88 109 ASP A N 1
ATOM 836 C CA . ASP A 1 109 ? -19.738 -15.101 20.036 1.00 86.88 109 ASP A CA 1
ATOM 837 C C . ASP A 1 109 ? -18.769 -16.135 19.430 1.00 86.88 109 ASP A C 1
ATOM 839 O O . ASP A 1 109 ? -18.343 -16.032 18.277 1.00 86.88 109 ASP A O 1
ATOM 843 N N . ALA A 1 110 ? -18.434 -17.167 20.209 1.00 88.12 110 ALA A N 1
ATOM 844 C CA . ALA A 1 110 ? -17.547 -18.250 19.775 1.00 88.12 110 ALA A CA 1
ATOM 845 C C . ALA A 1 110 ? -18.095 -19.070 18.588 1.00 88.12 110 ALA A C 1
ATOM 847 O O . ALA A 1 110 ? -17.331 -19.756 17.914 1.00 88.12 110 ALA A O 1
ATOM 848 N N . SER A 1 111 ? -19.403 -19.001 18.321 1.00 89.75 111 SER A N 1
ATOM 849 C CA . SER A 1 111 ? -20.052 -19.640 17.171 1.00 89.75 111 SER A CA 1
ATOM 850 C C . SER A 1 111 ? -20.112 -18.734 15.932 1.00 89.75 111 SER A C 1
ATOM 852 O O . SER A 1 111 ? -20.634 -19.138 14.895 1.00 89.75 111 SER A O 1
ATOM 854 N N . GLY A 1 112 ? -19.573 -17.513 16.024 1.00 86.38 112 GLY A N 1
ATOM 855 C CA . GLY A 1 112 ? -19.582 -16.517 14.956 1.00 86.38 112 GLY A CA 1
ATOM 856 C C . GLY A 1 112 ? -20.897 -15.744 14.836 1.00 86.38 112 GLY A C 1
ATOM 857 O O . GLY A 1 112 ? -21.076 -14.993 13.874 1.00 86.38 112 GLY A O 1
ATOM 858 N N . ARG A 1 113 ? -21.831 -15.887 15.786 1.00 88.19 113 ARG A N 1
ATOM 859 C CA . ARG A 1 113 ? -23.054 -15.076 15.796 1.00 88.19 113 ARG A CA 1
ATOM 860 C C . ARG A 1 113 ? -22.729 -13.679 16.296 1.00 88.19 113 ARG A C 1
ATOM 862 O O . ARG A 1 113 ? -21.994 -13.495 17.261 1.00 88.19 113 ARG A O 1
ATOM 869 N N . VAL A 1 114 ? -23.307 -12.683 15.639 1.00 88.56 114 VAL A N 1
ATOM 870 C CA . VAL A 1 114 ? -23.166 -11.281 16.035 1.00 88.56 114 VAL A CA 1
ATOM 871 C C . VAL A 1 114 ? -23.967 -11.039 17.308 1.00 88.56 114 VAL A C 1
ATOM 873 O O . VAL A 1 114 ? -25.178 -11.235 17.308 1.00 88.56 114 VAL A O 1
ATOM 876 N N . LEU A 1 115 ? -23.286 -10.601 18.367 1.00 85.81 115 LEU A N 1
ATOM 877 C CA . LEU A 1 115 ? -23.917 -10.196 19.622 1.00 85.81 115 LEU A CA 1
ATOM 878 C C . LEU A 1 115 ? -24.339 -8.729 19.564 1.00 85.81 115 LEU A C 1
ATOM 880 O O . LEU A 1 115 ? -25.460 -8.396 19.925 1.00 85.81 115 LEU A O 1
ATOM 884 N N . GLN A 1 116 ? -23.445 -7.854 19.091 1.00 88.00 116 GLN A N 1
ATOM 885 C CA . GLN A 1 116 ? -23.713 -6.420 19.000 1.00 88.00 116 GLN A CA 1
ATOM 886 C C . GLN A 1 116 ? -22.832 -5.748 17.943 1.00 88.00 116 GLN A C 1
ATOM 888 O O . GLN A 1 116 ? -21.658 -6.083 17.773 1.00 88.00 116 GLN A O 1
ATOM 893 N N . ARG A 1 117 ? -23.395 -4.747 17.257 1.00 87.50 117 ARG A N 1
ATOM 894 C CA . ARG A 1 117 ? -22.688 -3.876 16.304 1.00 87.50 117 ARG A CA 1
ATOM 895 C C . ARG A 1 117 ? -22.654 -2.437 16.805 1.00 87.50 117 ARG A C 1
ATOM 897 O O . ARG A 1 117 ? -23.616 -1.968 17.415 1.00 87.50 117 ARG A O 1
ATOM 904 N N . SER A 1 118 ? -21.578 -1.731 16.470 1.00 84.62 118 SER A N 1
ATOM 905 C CA . SER A 1 118 ? -21.439 -0.278 16.674 1.00 84.62 118 SER A CA 1
ATOM 906 C C . SER A 1 118 ? -22.289 0.562 15.709 1.00 84.62 118 SER A C 1
ATOM 908 O O . SER A 1 118 ? -22.657 1.683 16.044 1.00 84.62 118 SER A O 1
ATOM 910 N N . ARG A 1 119 ? -22.635 0.043 14.522 1.00 81.38 119 ARG A N 1
ATOM 911 C CA . ARG A 1 119 ? -23.401 0.759 13.485 1.00 81.38 119 ARG A CA 1
ATOM 912 C C . ARG A 1 119 ? -24.593 -0.069 12.994 1.00 81.38 119 ARG A C 1
ATOM 914 O O . ARG A 1 119 ? -24.592 -1.295 13.109 1.00 81.38 119 ARG A O 1
ATOM 921 N N . THR A 1 120 ? -25.602 0.606 12.447 1.00 69.56 120 THR A N 1
ATOM 922 C CA . THR A 1 120 ? -26.736 -0.029 11.761 1.00 69.56 120 THR A CA 1
ATOM 923 C C . THR A 1 120 ? -26.264 -0.890 10.575 1.00 69.56 120 THR A C 1
ATOM 925 O O . THR A 1 120 ? -25.256 -0.560 9.950 1.00 69.56 120 THR A O 1
ATOM 928 N N . PRO A 1 121 ? -26.984 -1.968 10.209 1.00 64.62 121 PRO A N 1
ATOM 929 C CA . PRO A 1 121 ? -28.233 -2.446 10.798 1.00 64.62 121 PRO A CA 1
ATOM 930 C C . PRO A 1 121 ? -28.007 -3.253 12.083 1.00 64.62 121 PRO A C 1
ATOM 932 O O . PRO A 1 121 ? -27.193 -4.182 12.122 1.00 64.62 121 PRO A O 1
ATOM 935 N N . TYR A 1 122 ? -28.781 -2.908 13.112 1.00 58.78 122 TYR A N 1
ATOM 936 C CA . TYR A 1 122 ? -28.897 -3.684 14.342 1.00 58.78 122 TYR A CA 1
ATOM 937 C C . TYR A 1 122 ? -29.846 -4.855 14.062 1.00 58.78 122 TYR A C 1
ATOM 939 O O . TYR A 1 122 ? -30.962 -4.639 13.588 1.00 58.78 122 TYR A O 1
ATOM 947 N N . ARG A 1 123 ? -29.384 -6.084 14.269 1.00 52.31 123 ARG A N 1
ATOM 948 C CA . ARG A 1 123 ? -30.218 -7.287 14.265 1.00 52.31 123 ARG A CA 1
ATOM 949 C C . ARG A 1 123 ? -29.936 -8.049 15.536 1.00 52.31 123 ARG A C 1
ATOM 951 O O . ARG A 1 123 ? -28.733 -8.119 15.864 1.00 52.31 123 ARG A O 1
#

Foldseek 3Di:
DDDDDPVRVVVVVVVVVVCVCCVPVVVVVVVVVVVVVVVVVVVVVVVVVVVVVVVVVVVVVLVVVLVVVVVPDPQLVVLCPDPNNAVSNLVVLLVSCVVSVHPWDFDADPVRHTPHINDDPDD

Radius of gyration: 36.32 Å; chains: 1; bounding box: 63×29×103 Å

Sequence (123 aa):
MRRLGFRARLLLGFVVVLCLIASVGVPTGLSFISSTLRDEAMRRVEIDLGAAWAAFEAERERVQTALSLVSQGEPIRAALDGPNAGADLRERLEVLRLRHELDILTVVDASGRVLQRSRTPYR

pLDDT: mean 87.18, std 9.92, range [47.31, 97.94]

Secondary structure (DSSP, 8-state):
-----HHHHHHHHHHHHHHHHHHHHHHHHHHHHHHHHHHHHHHHHHHHHHHHHHHHHHHHHHHHHHHHHHHT-HHHHHHHSSTTHHHHHHHHHHHHHHHTT-S--EEE-TTS-EEEESSSPP-